Protein AF-A0A7S0LQA4-F1 (afdb_monomer_lite)

Sequence (109 aa):
RPSAWRYYRSREEVTALCDALDCRGVREANLKRVLQAEMAELLEEMPRDCTENPSQHEGWLPIGPSVGCRVAREYPTTGLSTAAVVSYLPPDGIDGALWHVVHDDGDEE

Secondary structure (DSSP, 8-state):
---------SHHHHHHHHHHS-TTSHHHHHHHHHHHHHHHHHHHHS-S-----GGGSTT-BSSSTTTT-EEEEEETTTEEEEEEEEEEEPPBTTBPPEEEEEETTS-B-

Foldseek 3Di:
DPPPDDDDPDPVSLVVVLVPQDCVDPVSVVVSVVSVVVVVVVVVVDDPDPVVVVVPPPQKAQDDDQQQHKDWDQDPPPGIWIWGFRIKHPADDPRHIDTWTATPVGDID

Organism: NCBI:txid221442

pLDDT: mean 75.67, std 15.58, range [36.47, 94.75]

Radius of gyration: 20.72 Å; chains: 1; bounding box: 45×27×53 Å

InterPro domains:
  IPR028941 WHIM2 domain [PF15613] (3-37)

Structure (mmCIF, N/CA/C/O backbone):
data_AF-A0A7S0LQA4-F1
#
_entry.id   AF-A0A7S0LQA4-F1
#
loop_
_atom_site.group_PDB
_atom_site.id
_atom_site.type_symbol
_atom_site.label_atom_id
_atom_site.label_alt_id
_atom_site.label_comp_id
_atom_site.label_asym_id
_atom_site.label_entity_id
_atom_site.label_seq_id
_atom_site.pdbx_PDB_ins_code
_atom_site.Cartn_x
_atom_site.Cartn_y
_atom_site.Cartn_z
_atom_site.occupancy
_atom_site.B_iso_or_equiv
_atom_site.auth_seq_id
_atom_site.auth_comp_id
_atom_site.auth_asym_id
_atom_site.auth_atom_id
_atom_site.pdbx_PDB_model_num
ATOM 1 N N . ARG A 1 1 ? 0.414 2.541 34.118 1.00 47.59 1 ARG A N 1
ATOM 2 C CA . ARG A 1 1 ? 0.012 1.564 33.077 1.00 47.59 1 ARG A CA 1
ATOM 3 C C . ARG A 1 1 ? 0.310 2.231 31.747 1.00 47.59 1 ARG A C 1
ATOM 5 O O . ARG A 1 1 ? -0.168 3.348 31.596 1.00 47.59 1 ARG A O 1
ATOM 12 N N . PRO A 1 2 ? 1.145 1.661 30.867 1.00 46.22 2 PRO A N 1
ATOM 13 C CA . PRO A 1 2 ? 1.389 2.287 29.577 1.00 46.22 2 PRO A CA 1
ATOM 14 C C . PRO A 1 2 ? 0.071 2.260 28.806 1.00 46.22 2 PRO A C 1
ATOM 16 O O . PRO A 1 2 ? -0.603 1.229 28.771 1.00 46.22 2 PRO A O 1
ATOM 19 N N . SER A 1 3 ? -0.343 3.407 28.279 1.00 46.03 3 SER A N 1
ATOM 20 C CA . SER A 1 3 ? -1.449 3.485 27.335 1.00 46.03 3 SER A CA 1
ATOM 21 C C . SER A 1 3 ? -1.066 2.594 26.158 1.00 46.03 3 SER A C 1
ATOM 23 O O . SER A 1 3 ? -0.111 2.900 25.447 1.00 46.03 3 SER A O 1
ATOM 25 N N . ALA A 1 4 ? -1.723 1.444 26.014 1.00 51.75 4 ALA A N 1
ATOM 26 C CA . ALA A 1 4 ? -1.536 0.593 24.852 1.00 51.75 4 ALA A CA 1
ATOM 27 C C . ALA A 1 4 ? -2.177 1.327 23.675 1.00 51.75 4 ALA A C 1
ATOM 29 O O . ALA A 1 4 ? -3.383 1.229 23.454 1.00 51.75 4 ALA A O 1
ATOM 30 N N . TRP A 1 5 ? -1.380 2.149 22.997 1.00 52.06 5 TRP A N 1
ATOM 31 C CA . TRP A 1 5 ? -1.768 2.743 21.732 1.00 52.06 5 TRP A CA 1
ATOM 32 C C . TRP A 1 5 ? -2.142 1.601 20.789 1.00 52.06 5 TRP A C 1
ATOM 34 O O . TRP A 1 5 ? -1.361 0.670 20.589 1.00 52.06 5 TRP A O 1
ATOM 44 N N . ARG A 1 6 ? -3.371 1.638 20.281 1.00 61.09 6 ARG A N 1
ATOM 45 C CA . ARG A 1 6 ? -3.885 0.683 19.302 1.00 61.09 6 ARG A CA 1
ATOM 46 C C . ARG A 1 6 ? -4.045 1.427 17.988 1.00 61.09 6 ARG A C 1
ATOM 48 O O . ARG A 1 6 ? -4.730 2.444 17.953 1.00 61.09 6 ARG A O 1
ATOM 55 N N . TYR A 1 7 ? -3.384 0.924 16.955 1.00 60.28 7 TYR A N 1
ATOM 56 C CA . TYR A 1 7 ? -3.594 1.349 15.577 1.00 60.28 7 TYR A CA 1
ATOM 57 C C . TYR A 1 7 ? -4.746 0.536 14.986 1.00 60.28 7 TYR A C 1
ATOM 59 O O . TYR A 1 7 ? -4.797 -0.676 15.199 1.00 60.28 7 TYR A O 1
ATOM 67 N N . TYR A 1 8 ? -5.645 1.206 14.268 1.00 72.00 8 TYR A N 1
ATOM 68 C CA . TYR A 1 8 ? -6.713 0.574 13.495 1.00 72.00 8 TYR A CA 1
ATOM 69 C C . TYR A 1 8 ? -6.353 0.694 12.022 1.00 72.00 8 TYR A C 1
ATOM 71 O O . TYR A 1 8 ? -6.014 1.782 11.559 1.00 72.00 8 TYR A O 1
ATOM 79 N N . ARG A 1 9 ? -6.354 -0.435 11.319 1.00 58.28 9 ARG A N 1
ATOM 80 C CA . ARG A 1 9 ? -5.850 -0.554 9.946 1.00 58.28 9 ARG A CA 1
ATOM 81 C C . ARG A 1 9 ? -6.938 -0.390 8.897 1.00 58.28 9 ARG A C 1
ATOM 83 O O . ARG A 1 9 ? -6.623 -0.275 7.720 1.00 58.28 9 ARG A O 1
ATOM 90 N N . SER A 1 10 ? -8.205 -0.390 9.304 1.00 65.50 10 SER A N 1
ATOM 91 C CA . SER A 1 10 ? -9.309 -0.228 8.368 1.00 65.50 10 SER A CA 1
ATOM 92 C C . SER A 1 10 ? -10.507 0.496 8.974 1.00 65.50 10 SER A C 1
ATOM 94 O O . SER A 1 10 ? -10.700 0.565 10.193 1.00 65.50 10 SER A O 1
ATOM 96 N N . ARG A 1 11 ? -11.346 1.027 8.084 1.00 67.31 11 ARG A N 1
ATOM 97 C CA . ARG A 1 11 ? -12.606 1.689 8.430 1.00 67.31 11 ARG A CA 1
ATOM 98 C C . ARG A 1 11 ? -13.558 0.748 9.172 1.00 67.31 11 ARG A C 1
ATOM 100 O O . ARG A 1 11 ? -14.273 1.177 10.080 1.00 67.31 11 ARG A O 1
ATOM 107 N N . GLU A 1 12 ? -13.562 -0.529 8.808 1.00 73.50 12 GLU A N 1
ATOM 108 C CA . GLU A 1 12 ? -14.376 -1.565 9.442 1.00 73.50 12 GLU A CA 1
ATOM 109 C C . GLU A 1 12 ? -13.960 -1.770 10.901 1.00 73.50 12 GLU A C 1
ATOM 111 O O . GLU A 1 12 ? -14.826 -1.875 11.769 1.00 73.50 12 GLU A O 1
ATOM 116 N N . GLU A 1 13 ? -12.657 -1.753 11.198 1.00 73.50 13 GLU A N 1
ATOM 117 C CA . GLU A 1 13 ? -12.154 -1.896 12.568 1.00 73.50 13 GLU A CA 1
ATOM 118 C C . GLU A 1 13 ? -12.578 -0.726 13.467 1.00 73.50 13 GLU A C 1
ATOM 120 O O . GLU A 1 13 ? -13.014 -0.938 14.603 1.00 73.50 13 GLU A O 1
ATOM 125 N N . VAL A 1 14 ? -12.511 0.511 12.961 1.00 73.12 14 VAL A N 1
ATOM 126 C CA . VAL A 1 14 ? -12.951 1.700 13.716 1.00 73.12 14 VAL A CA 1
ATOM 127 C C . VAL A 1 14 ? -14.474 1.715 13.894 1.00 73.12 14 VAL A C 1
ATOM 129 O O . VAL A 1 14 ? -14.978 2.097 14.955 1.00 73.12 14 VAL A O 1
ATOM 132 N N . THR A 1 15 ? -15.223 1.238 12.896 1.00 76.56 15 THR A N 1
ATOM 133 C CA . THR A 1 15 ? -16.687 1.106 12.980 1.00 76.56 15 THR A CA 1
ATOM 134 C C . THR A 1 15 ? -17.081 0.064 14.029 1.00 76.56 15 THR A C 1
ATOM 136 O O . THR A 1 15 ? -17.889 0.353 14.911 1.00 76.56 15 THR A O 1
ATOM 139 N N . ALA A 1 16 ? -16.438 -1.105 14.018 1.00 76.19 16 ALA A N 1
ATOM 140 C CA . ALA A 1 16 ? -16.658 -2.154 15.010 1.00 76.19 16 ALA A CA 1
ATOM 141 C C . ALA A 1 16 ? -16.322 -1.685 16.436 1.00 76.19 16 ALA A C 1
ATOM 143 O O . ALA A 1 16 ? -17.028 -2.031 17.384 1.00 76.19 16 ALA A O 1
ATOM 144 N N . LEU A 1 17 ? -15.284 -0.854 16.604 1.00 77.12 17 LEU A N 1
ATOM 145 C CA . LEU A 1 17 ? -14.991 -0.206 17.883 1.00 77.12 17 LEU A CA 1
ATOM 146 C C . LEU A 1 17 ? -16.135 0.716 18.320 1.00 77.12 17 LEU A C 1
ATOM 148 O O . LEU A 1 17 ? -16.578 0.634 19.464 1.00 77.12 17 LEU A O 1
ATOM 152 N N . CYS A 1 18 ? -16.620 1.583 17.426 1.00 74.12 18 CYS A N 1
ATOM 153 C CA . CYS A 1 18 ? -17.740 2.479 17.719 1.00 74.12 18 CYS A CA 1
ATOM 154 C C . CYS A 1 18 ? -19.008 1.711 18.123 1.00 74.12 18 CYS A C 1
ATOM 156 O O . CYS A 1 18 ? -19.754 2.167 18.998 1.00 74.12 18 CYS A O 1
ATOM 158 N N . ASP A 1 19 ? -19.247 0.548 17.522 1.00 77.94 19 ASP A N 1
ATOM 159 C CA . ASP A 1 19 ? -20.375 -0.326 17.845 1.00 77.94 19 ASP A CA 1
ATOM 160 C C . ASP A 1 19 ? -20.188 -1.072 19.170 1.00 77.94 19 ASP A C 1
ATOM 162 O O . ASP A 1 19 ? -21.156 -1.259 19.907 1.00 77.94 19 ASP A O 1
ATOM 166 N N . ALA A 1 20 ? -18.949 -1.425 19.519 1.00 75.88 20 ALA A N 1
ATOM 167 C CA . ALA A 1 20 ? -18.608 -2.080 20.780 1.00 75.88 20 ALA A CA 1
ATOM 168 C C . ALA A 1 20 ? -18.633 -1.142 22.004 1.00 75.88 20 ALA A C 1
ATOM 170 O O . ALA A 1 20 ? -18.650 -1.624 23.139 1.00 75.88 20 ALA A O 1
ATOM 171 N N . LEU A 1 21 ? -18.632 0.184 21.808 1.00 78.44 21 LEU A N 1
ATOM 172 C CA . LEU A 1 21 ? -18.751 1.152 22.903 1.00 78.44 21 LEU A CA 1
ATOM 173 C C . LEU A 1 21 ? -20.164 1.128 23.508 1.00 78.44 21 LEU A C 1
ATOM 175 O O . LEU A 1 21 ? -21.147 1.482 22.851 1.00 78.44 21 LEU A O 1
ATOM 179 N N . ASP A 1 22 ? -20.250 0.749 24.787 1.00 73.06 22 ASP A N 1
ATOM 180 C CA . ASP A 1 22 ? -21.505 0.687 25.537 1.00 73.06 22 ASP A CA 1
ATOM 181 C C . ASP A 1 22 ? -22.097 2.092 25.720 1.00 73.06 22 ASP A C 1
ATOM 183 O O . ASP A 1 22 ? -21.520 2.968 26.360 1.00 73.06 22 ASP A O 1
ATOM 187 N N . CYS A 1 23 ? -23.290 2.323 25.178 1.00 63.34 23 CYS A N 1
ATOM 188 C CA . CYS A 1 23 ? -23.979 3.606 25.288 1.00 63.34 23 CYS A CA 1
ATOM 189 C C . CYS A 1 23 ? -24.536 3.895 26.694 1.00 63.34 23 CYS A C 1
ATOM 191 O O . CYS A 1 23 ? -25.018 5.001 26.940 1.00 63.34 23 CYS A O 1
ATOM 193 N N . ARG A 1 24 ? -24.481 2.930 27.623 1.00 62.53 24 ARG A N 1
ATOM 194 C CA . ARG A 1 24 ? -24.994 3.075 28.996 1.00 62.53 24 ARG A CA 1
ATOM 195 C C . ARG A 1 24 ? -24.026 3.802 29.928 1.00 62.53 24 ARG A C 1
ATOM 197 O O . ARG A 1 24 ? -24.462 4.340 30.946 1.00 62.53 24 ARG A O 1
ATOM 204 N N . GLY A 1 25 ? -22.734 3.853 29.602 1.00 68.56 25 GLY A N 1
ATOM 205 C CA . GLY A 1 25 ? -21.759 4.630 30.359 1.00 68.56 25 GLY A CA 1
ATOM 206 C C . GLY A 1 25 ? -21.628 6.056 29.829 1.00 68.56 25 GLY A C 1
ATOM 207 O O . GLY A 1 25 ? -21.353 6.285 28.656 1.00 68.56 25 GLY A O 1
ATOM 208 N N . VAL A 1 26 ? -21.759 7.053 30.709 1.00 62.84 26 VAL A N 1
ATOM 209 C CA . VAL A 1 26 ? -21.671 8.487 30.347 1.00 62.84 26 VAL A CA 1
ATOM 210 C C . VAL A 1 26 ? -20.334 8.841 29.672 1.00 62.84 26 VAL A C 1
ATOM 212 O O . VAL A 1 26 ? -20.272 9.715 28.808 1.00 62.84 26 VAL A O 1
ATOM 215 N N . ARG A 1 27 ? -19.249 8.149 30.047 1.00 66.31 27 ARG A N 1
ATOM 216 C CA . ARG A 1 27 ? -17.916 8.335 29.449 1.00 66.31 27 ARG A CA 1
ATOM 217 C C . ARG A 1 27 ? -17.813 7.707 28.058 1.00 66.31 27 ARG A C 1
ATOM 219 O O . ARG A 1 27 ? -17.235 8.321 27.168 1.00 66.31 27 ARG A O 1
ATOM 226 N N . GLU A 1 28 ? -18.405 6.534 27.867 1.00 71.31 28 GLU A N 1
ATOM 227 C CA . GLU A 1 28 ? -18.411 5.815 26.590 1.00 71.31 28 GLU A CA 1
ATOM 228 C C . GLU A 1 28 ? -19.347 6.477 25.572 1.00 71.31 28 GLU A C 1
ATOM 230 O O . GLU A 1 28 ? -18.992 6.578 24.402 1.00 71.31 28 GLU A O 1
ATOM 235 N N . ALA A 1 29 ? -20.469 7.054 26.015 1.00 71.44 29 ALA A N 1
ATOM 236 C CA . ALA A 1 29 ? -21.355 7.847 25.164 1.00 71.44 29 ALA A CA 1
ATOM 237 C C . ALA A 1 29 ? -20.665 9.107 24.607 1.00 71.44 29 ALA A C 1
ATOM 239 O O . ALA A 1 29 ? -20.782 9.412 23.420 1.00 71.44 29 ALA A O 1
ATOM 240 N N . ASN A 1 30 ? -19.908 9.827 25.444 1.00 73.06 30 ASN A N 1
ATOM 241 C CA . ASN A 1 30 ? -19.140 10.990 24.990 1.00 73.06 30 ASN A CA 1
ATOM 242 C C . ASN A 1 30 ? -17.994 10.590 24.056 1.00 73.06 30 ASN A C 1
ATOM 244 O O . ASN A 1 30 ? -17.790 11.252 23.042 1.00 73.06 30 ASN A O 1
ATOM 248 N N . LEU A 1 31 ? -17.285 9.502 24.365 1.00 73.88 31 LEU A N 1
ATOM 249 C CA . LEU A 1 31 ? -16.229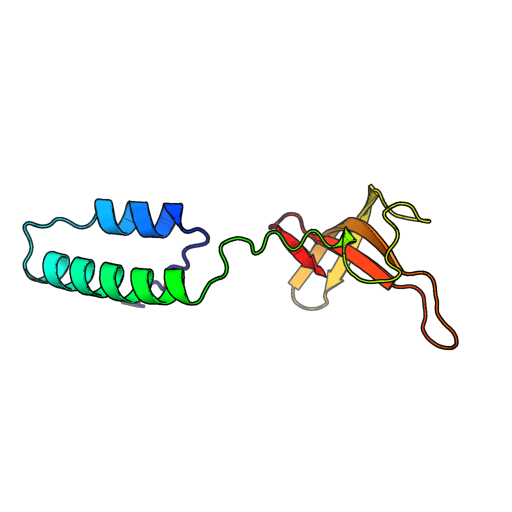 8.977 23.501 1.00 73.88 31 LEU A CA 1
ATOM 250 C C . LEU A 1 31 ? -16.780 8.557 22.132 1.00 73.88 31 LEU A C 1
ATOM 252 O O . LEU A 1 31 ? -16.206 8.922 21.112 1.00 73.88 31 LEU A O 1
ATOM 256 N N . LYS A 1 32 ? -17.925 7.866 22.103 1.00 77.31 32 LYS A N 1
ATOM 257 C CA . LYS A 1 32 ? -18.610 7.472 20.867 1.00 77.31 32 LYS A CA 1
ATOM 258 C C . LYS A 1 32 ? -18.986 8.685 20.019 1.00 77.31 32 LYS A C 1
ATOM 260 O O . LYS A 1 32 ? -18.717 8.686 18.825 1.00 77.31 32 LYS A O 1
ATOM 265 N N . ARG A 1 33 ? -19.535 9.738 20.632 1.00 77.75 33 ARG A N 1
ATOM 266 C CA . ARG A 1 33 ? -19.888 10.982 19.928 1.00 77.75 33 ARG A CA 1
ATOM 267 C C . ARG A 1 33 ? -18.667 11.672 19.315 1.00 77.75 33 ARG A C 1
ATOM 269 O O . ARG A 1 33 ? -18.748 12.125 18.182 1.00 77.75 33 ARG A O 1
ATOM 276 N N . VAL A 1 34 ? -17.565 11.764 20.062 1.00 79.62 34 VAL A N 1
ATOM 277 C CA . VAL A 1 34 ? -16.318 12.370 19.564 1.00 79.62 34 VAL A CA 1
ATOM 278 C C . VAL A 1 34 ? -15.759 11.545 18.407 1.00 79.62 34 VAL A C 1
ATOM 280 O O . VAL A 1 34 ? -15.538 12.094 17.339 1.00 79.62 34 VAL A O 1
ATOM 283 N N . LEU A 1 35 ? -15.635 10.225 18.569 1.00 75.75 35 LEU A N 1
ATOM 284 C CA . LEU A 1 35 ? -15.144 9.345 17.504 1.00 75.75 35 LEU A CA 1
ATOM 285 C C . LEU A 1 35 ? -16.009 9.411 16.242 1.00 75.75 35 LEU A C 1
ATOM 287 O O . LEU A 1 35 ? -15.475 9.419 15.143 1.00 75.75 35 LEU A O 1
ATOM 291 N N . GLN A 1 36 ? -17.334 9.490 16.381 1.00 76.31 36 GLN A N 1
ATOM 292 C CA . GLN A 1 36 ? -18.239 9.631 15.239 1.00 76.31 36 GLN A CA 1
ATOM 293 C C . GLN A 1 36 ? -18.066 10.962 14.497 1.00 76.31 36 GLN A C 1
ATOM 295 O O . GLN A 1 36 ? -18.169 10.970 13.275 1.00 76.31 36 GLN A O 1
ATOM 300 N N . ALA A 1 37 ? -17.817 12.064 15.211 1.00 78.31 37 ALA A N 1
ATOM 301 C CA . ALA A 1 37 ? -17.599 13.376 14.603 1.00 78.31 37 ALA A CA 1
ATOM 302 C C . ALA A 1 37 ? -16.258 13.437 13.858 1.00 78.31 37 ALA A C 1
ATOM 304 O O . ALA A 1 37 ? -16.234 13.765 12.679 1.00 78.31 37 ALA A O 1
ATOM 305 N N . GLU A 1 38 ? -15.173 13.016 14.511 1.00 76.25 38 GLU A N 1
ATOM 306 C CA . GLU A 1 38 ? -13.836 12.959 13.902 1.00 76.25 38 GLU A CA 1
ATOM 307 C C . GLU A 1 38 ? -13.818 12.029 12.683 1.00 76.25 38 GLU A C 1
ATOM 309 O O . GLU A 1 38 ? -13.236 12.336 11.648 1.00 76.25 38 GLU A O 1
ATOM 314 N N . MET A 1 39 ? -14.509 10.889 12.772 1.00 70.25 39 MET A N 1
ATOM 315 C CA . MET A 1 39 ? -14.609 9.950 11.660 1.00 70.25 39 MET A CA 1
ATOM 316 C C . MET A 1 39 ? -15.449 10.509 10.506 1.00 70.25 39 MET A C 1
ATOM 318 O O . MET A 1 39 ? -15.196 10.148 9.364 1.00 70.25 39 MET A O 1
ATOM 322 N N . ALA A 1 40 ? -16.424 11.385 10.767 1.00 70.19 40 ALA A N 1
ATOM 323 C CA . ALA A 1 40 ? -17.169 12.067 9.711 1.00 70.19 40 ALA A CA 1
ATOM 324 C C . ALA A 1 40 ? -16.292 13.085 8.965 1.00 70.19 40 ALA A C 1
ATOM 326 O O . ALA A 1 40 ? -16.327 13.099 7.739 1.00 70.19 40 ALA A O 1
ATOM 327 N N . GLU A 1 41 ? -15.466 13.857 9.678 1.00 65.75 41 GLU A N 1
ATOM 328 C CA . GLU A 1 41 ? -14.500 14.782 9.062 1.00 65.75 41 GLU A CA 1
ATOM 329 C C . GLU A 1 41 ? -13.432 14.027 8.255 1.00 65.75 41 GLU A C 1
ATOM 331 O O . GLU A 1 41 ? -13.215 14.328 7.083 1.00 65.75 41 GLU A O 1
ATOM 336 N N . LEU A 1 42 ? -12.855 12.955 8.811 1.00 62.38 42 LEU A N 1
ATOM 337 C CA . LEU A 1 42 ? -11.927 12.077 8.084 1.00 62.38 42 LEU A CA 1
ATOM 338 C C . LEU A 1 42 ? -12.556 11.465 6.823 1.00 62.38 42 LEU A C 1
ATOM 340 O O . LEU A 1 42 ? -11.879 11.301 5.815 1.00 62.38 42 LEU A O 1
ATOM 344 N N . LEU A 1 43 ? -13.848 11.128 6.856 1.00 61.34 43 LEU A N 1
ATOM 345 C CA . LEU A 1 43 ? -14.573 10.593 5.698 1.00 61.34 43 LEU A CA 1
ATOM 346 C C . LEU A 1 43 ? -14.904 11.642 4.630 1.00 61.34 43 LEU A C 1
ATOM 348 O O . LEU A 1 43 ? -15.190 11.256 3.495 1.00 61.34 43 LEU A O 1
ATOM 352 N N . GLU A 1 44 ? -14.912 12.928 4.979 1.00 59.53 44 GLU A N 1
ATOM 353 C CA . GLU A 1 44 ? -15.046 14.028 4.020 1.00 59.53 44 GLU A CA 1
ATOM 354 C C . GLU A 1 44 ? -13.694 14.416 3.404 1.00 59.53 44 GLU A C 1
ATOM 356 O O . GLU A 1 44 ? -13.654 14.761 2.223 1.00 59.53 44 GLU A O 1
ATOM 361 N N . GLU A 1 45 ? -12.593 14.303 4.157 1.00 53.91 45 GLU A N 1
ATOM 362 C CA . GLU A 1 45 ? -11.241 14.612 3.667 1.00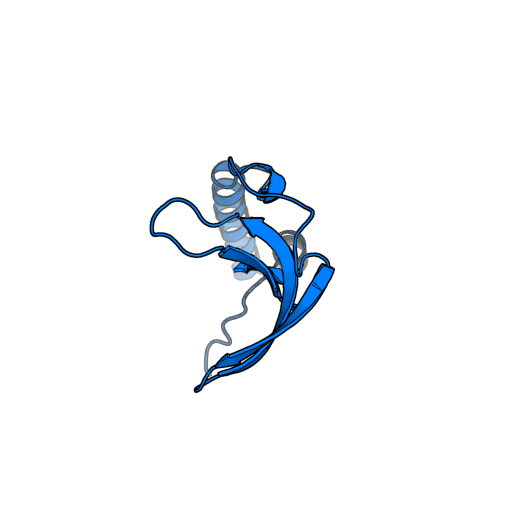 53.91 45 GLU A CA 1
ATOM 363 C C . GLU A 1 45 ? -10.553 13.446 2.938 1.00 53.91 45 GLU A C 1
ATOM 365 O O . GLU A 1 45 ? -9.706 13.679 2.075 1.00 53.91 45 GLU A O 1
ATOM 370 N N . MET A 1 46 ? -10.915 12.193 3.229 1.00 50.62 46 MET A N 1
ATOM 371 C CA . MET A 1 46 ? -10.413 11.034 2.491 1.00 50.62 46 MET A CA 1
ATOM 372 C C . MET A 1 46 ? -11.215 10.839 1.192 1.00 50.62 46 MET A C 1
ATOM 374 O O . MET A 1 46 ? -12.398 10.480 1.258 1.00 50.62 46 MET A O 1
ATOM 378 N N . PRO A 1 47 ? -10.621 11.009 -0.007 1.00 46.94 47 PRO A N 1
ATOM 379 C CA . PRO A 1 47 ? -11.271 10.569 -1.235 1.00 46.94 47 PRO A CA 1
ATOM 380 C C . PRO A 1 47 ? -11.628 9.080 -1.118 1.00 46.94 47 PRO A C 1
ATOM 382 O O . PRO A 1 47 ? -10.873 8.275 -0.580 1.00 46.94 47 PRO A O 1
ATOM 385 N N . ARG A 1 48 ? -12.817 8.710 -1.610 1.00 49.75 48 ARG A N 1
ATOM 386 C CA . ARG A 1 48 ? -13.403 7.3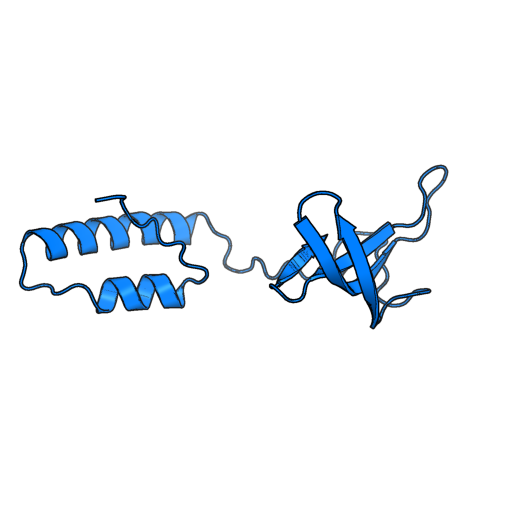59 -1.474 1.00 49.75 48 ARG A CA 1
ATOM 387 C C . ARG A 1 48 ? -12.615 6.237 -2.160 1.00 49.75 48 ARG A C 1
ATOM 389 O O . ARG A 1 48 ? -13.005 5.086 -2.027 1.00 49.75 48 ARG A O 1
ATOM 396 N N . ASP A 1 49 ? -11.535 6.562 -2.848 1.00 41.56 49 ASP A N 1
ATOM 397 C CA . ASP A 1 49 ? -10.626 5.617 -3.469 1.00 41.56 49 ASP A CA 1
ATOM 398 C C . ASP A 1 49 ? -9.198 6.106 -3.218 1.00 41.56 49 ASP A C 1
ATOM 400 O O . ASP A 1 49 ? -8.695 6.958 -3.942 1.00 41.56 49 ASP A O 1
ATOM 404 N N . CYS A 1 50 ? -8.533 5.526 -2.220 1.00 36.47 50 CYS A N 1
ATOM 405 C CA . CYS A 1 50 ? -7.085 5.314 -2.300 1.00 36.47 50 CYS A CA 1
ATOM 406 C C . CYS A 1 50 ? -6.801 3.963 -2.973 1.00 36.47 50 CYS A C 1
ATOM 408 O O . CYS A 1 50 ? -5.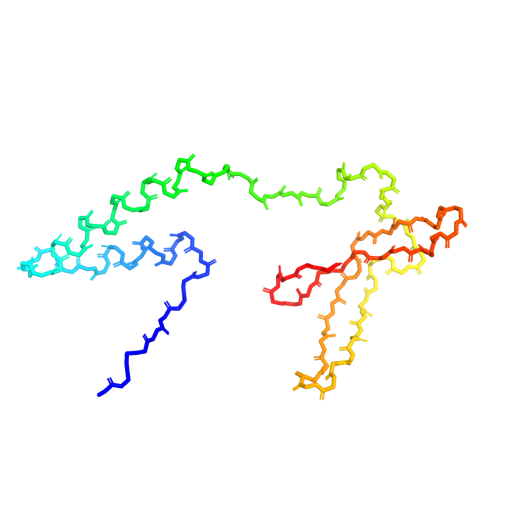810 3.307 -2.679 1.00 36.47 50 CYS A O 1
ATOM 410 N N . THR A 1 51 ? -7.679 3.529 -3.879 1.00 44.31 51 THR A N 1
ATOM 411 C CA . THR A 1 51 ? -7.344 2.519 -4.879 1.00 44.31 51 THR A CA 1
ATOM 412 C C . THR A 1 51 ? -6.625 3.238 -6.021 1.00 44.31 51 THR A C 1
ATOM 414 O O . THR A 1 51 ? -7.079 3.219 -7.166 1.00 44.31 51 THR A O 1
ATOM 417 N N . GLU A 1 52 ? -5.536 3.952 -5.716 1.00 43.81 52 GLU A N 1
ATOM 418 C CA . GLU A 1 52 ? -4.628 4.435 -6.753 1.00 43.81 52 GLU A CA 1
ATOM 419 C C . GLU A 1 52 ? -3.969 3.200 -7.351 1.00 43.81 52 GLU A C 1
ATOM 421 O O . GLU A 1 52 ? -2.955 2.700 -6.892 1.00 43.81 52 GLU A O 1
ATOM 426 N N . ASN A 1 53 ? -4.637 2.636 -8.352 1.00 46.81 53 ASN A N 1
ATOM 427 C CA . ASN A 1 53 ? -4.115 1.544 -9.134 1.00 46.81 53 ASN A CA 1
ATOM 428 C C . ASN A 1 53 ? -2.873 2.097 -9.861 1.00 46.81 53 ASN A C 1
ATOM 430 O O . ASN A 1 53 ? -3.037 2.915 -10.773 1.00 46.81 53 ASN A O 1
ATOM 434 N N . PRO A 1 54 ? -1.646 1.673 -9.505 1.00 47.94 54 PRO A N 1
ATOM 435 C CA . PRO A 1 54 ? -0.382 2.302 -9.924 1.00 47.94 54 PRO A CA 1
ATOM 436 C C . PRO A 1 54 ? -0.156 2.275 -11.446 1.00 47.94 54 PRO A C 1
ATOM 438 O O . PRO A 1 54 ? 0.746 2.919 -11.975 1.00 47.94 54 PRO A O 1
ATOM 441 N N . SER A 1 55 ? -1.021 1.573 -12.180 1.00 51.12 55 SER A N 1
ATOM 442 C CA . SER A 1 55 ? -1.143 1.612 -13.640 1.00 51.12 55 SER A CA 1
ATOM 443 C C . SER A 1 55 ? -1.444 2.994 -14.255 1.00 51.12 55 SER A C 1
ATOM 445 O O . SER A 1 55 ? -1.450 3.096 -15.480 1.00 51.12 55 SER A O 1
ATOM 447 N N . GLN A 1 56 ? -1.718 4.038 -13.461 1.00 51.34 56 GLN A N 1
ATOM 448 C CA . GLN A 1 56 ? -2.087 5.365 -13.981 1.00 51.34 56 GLN A CA 1
ATOM 449 C C . GLN A 1 56 ? -0.948 6.392 -14.036 1.00 51.34 56 GLN A C 1
ATOM 451 O O . GLN A 1 56 ? -1.138 7.457 -14.626 1.00 51.34 56 GLN A O 1
ATOM 456 N N . HIS A 1 57 ? 0.237 6.100 -13.492 1.00 62.00 57 HIS A N 1
ATOM 457 C CA . HIS A 1 57 ? 1.386 6.988 -13.675 1.00 62.00 57 HIS A CA 1
ATOM 458 C C . HIS A 1 57 ? 1.945 6.850 -15.098 1.00 62.00 57 HIS A C 1
ATOM 460 O O . HIS A 1 57 ? 2.253 5.751 -15.563 1.00 62.00 57 HIS A O 1
ATOM 466 N N . GLU A 1 58 ? 2.064 7.980 -15.799 1.00 75.81 58 GLU A N 1
ATOM 467 C CA . GLU A 1 58 ? 2.546 8.042 -17.180 1.00 75.81 58 GLU A CA 1
ATOM 468 C C . GLU A 1 58 ? 3.902 7.323 -17.318 1.00 75.81 58 GLU A C 1
ATOM 470 O O . GLU A 1 58 ? 4.842 7.593 -16.574 1.00 75.81 58 GLU A O 1
ATOM 475 N N . GLY A 1 59 ? 3.986 6.362 -18.245 1.00 84.81 59 GLY A N 1
ATOM 476 C CA . GLY A 1 59 ? 5.209 5.603 -18.536 1.00 84.81 59 GLY A CA 1
ATOM 477 C C . GLY A 1 59 ? 5.378 4.268 -17.797 1.00 84.81 59 GLY A C 1
ATOM 478 O O . GLY A 1 59 ? 6.199 3.457 -18.229 1.00 84.81 59 GLY A O 1
ATOM 479 N N . TRP A 1 60 ? 4.594 3.979 -16.752 1.00 91.62 60 TRP A N 1
ATOM 480 C CA . TRP A 1 60 ? 4.676 2.696 -16.042 1.00 91.62 60 TRP A CA 1
ATOM 481 C C . TRP A 1 60 ? 4.032 1.556 -16.834 1.00 91.62 60 TRP A C 1
ATOM 483 O O . TRP A 1 60 ? 2.898 1.644 -17.305 1.00 91.62 60 TRP A O 1
ATOM 493 N N . LEU A 1 61 ? 4.758 0.446 -16.963 1.00 91.50 61 LEU A N 1
ATOM 494 C CA . LEU A 1 61 ? 4.353 -0.718 -17.739 1.00 91.50 61 LEU A CA 1
ATOM 495 C C . LEU A 1 61 ? 3.973 -1.889 -16.817 1.00 91.50 61 LEU A C 1
ATOM 497 O O . LEU A 1 61 ? 4.750 -2.251 -15.930 1.00 91.50 61 LEU A O 1
ATOM 501 N N . PRO A 1 62 ? 2.827 -2.556 -17.054 1.00 88.56 62 PRO A N 1
ATOM 502 C CA . PRO A 1 62 ? 2.405 -3.735 -16.290 1.00 88.56 62 PRO A CA 1
ATOM 503 C C . PRO A 1 62 ? 3.130 -5.022 -16.722 1.00 88.56 62 PRO A C 1
ATOM 505 O O . PRO A 1 62 ? 2.832 -6.106 -16.231 1.00 88.56 62 PRO A O 1
ATOM 508 N N . ILE A 1 63 ? 4.045 -4.935 -17.691 1.00 88.75 63 ILE A N 1
ATOM 509 C CA . ILE A 1 63 ? 4.833 -6.055 -18.210 1.00 88.75 63 ILE A CA 1
ATOM 510 C C . ILE A 1 63 ? 6.275 -5.571 -18.342 1.00 88.75 63 ILE A C 1
ATOM 512 O O . ILE A 1 63 ? 6.533 -4.544 -18.968 1.00 88.75 63 ILE A O 1
ATOM 516 N N . GLY A 1 64 ? 7.218 -6.315 -17.768 1.00 89.50 64 GLY A N 1
ATOM 517 C CA . GLY A 1 64 ? 8.630 -5.949 -17.767 1.00 89.50 64 GLY A CA 1
ATOM 518 C C . GLY A 1 64 ? 9.531 -7.063 -17.227 1.00 89.50 64 GLY A C 1
ATOM 519 O O . GLY A 1 64 ? 9.028 -8.121 -16.851 1.00 89.50 64 GLY A O 1
ATOM 520 N N . PRO A 1 65 ? 10.856 -6.833 -17.160 1.00 88.44 65 PRO A N 1
ATOM 521 C CA . PRO A 1 65 ? 11.867 -7.867 -16.895 1.00 88.44 65 PRO A CA 1
ATOM 522 C C . PRO A 1 65 ? 11.708 -8.645 -15.579 1.00 88.44 65 PRO A C 1
ATOM 524 O O . PRO A 1 65 ? 12.268 -9.730 -15.451 1.00 88.44 65 PRO A O 1
ATOM 527 N N . SER A 1 66 ? 10.936 -8.114 -14.627 1.00 90.75 66 SER A N 1
ATOM 528 C CA . SER A 1 66 ? 10.709 -8.732 -13.314 1.00 90.75 66 SER A CA 1
ATOM 529 C C . SER A 1 66 ? 9.272 -8.589 -12.812 1.00 90.75 66 SER A C 1
ATOM 531 O O . SER A 1 66 ? 9.008 -8.923 -11.662 1.00 90.75 66 SER A O 1
ATOM 533 N N . VAL A 1 67 ? 8.344 -8.078 -13.629 1.00 92.19 67 VAL A N 1
ATOM 534 C CA . VAL A 1 67 ? 6.949 -7.902 -13.195 1.00 92.19 67 VAL A CA 1
ATOM 535 C C . VAL A 1 67 ? 6.307 -9.276 -12.987 1.00 92.19 67 VAL A C 1
ATOM 537 O O . VAL A 1 67 ? 6.419 -10.153 -13.841 1.00 92.19 67 VAL A O 1
ATOM 540 N N . GLY A 1 68 ? 5.672 -9.477 -11.831 1.00 90.62 68 GLY A N 1
ATOM 541 C CA . GLY A 1 68 ? 5.129 -10.760 -11.374 1.00 90.62 68 GLY A CA 1
ATOM 542 C C . GLY A 1 68 ? 6.111 -11.619 -10.568 1.00 90.62 68 GLY A C 1
ATOM 543 O O . GLY A 1 68 ? 5.708 -12.637 -10.003 1.00 90.62 68 GLY A O 1
ATOM 544 N N . CYS A 1 69 ? 7.384 -11.226 -10.471 1.00 93.94 69 CYS A N 1
ATOM 545 C CA . CYS A 1 69 ? 8.355 -11.913 -9.624 1.00 93.94 69 CYS A CA 1
ATOM 546 C C . CYS A 1 69 ? 8.259 -11.443 -8.169 1.00 93.94 69 CYS A C 1
ATOM 548 O O . CYS A 1 69 ? 7.931 -10.290 -7.883 1.00 93.94 69 CYS A O 1
ATOM 550 N N . ARG A 1 70 ? 8.625 -12.335 -7.242 1.00 94.75 70 ARG A N 1
ATOM 551 C CA . ARG A 1 70 ? 8.870 -11.971 -5.844 1.00 94.75 70 ARG A CA 1
ATOM 552 C C . ARG A 1 70 ? 10.323 -11.559 -5.660 1.00 94.75 70 ARG A C 1
ATOM 554 O O . ARG A 1 70 ? 11.229 -12.253 -6.120 1.00 94.75 70 ARG A O 1
ATOM 561 N N . VAL A 1 71 ? 10.527 -10.454 -4.962 1.00 91.69 71 VAL A N 1
ATOM 562 C CA . VAL A 1 71 ? 11.835 -9.917 -4.591 1.00 91.69 71 VAL A CA 1
ATOM 563 C C . VAL A 1 71 ? 11.955 -9.861 -3.075 1.00 91.69 71 VAL A C 1
ATOM 565 O O . VAL A 1 71 ? 10.956 -9.847 -2.354 1.00 91.69 71 VAL A O 1
ATOM 568 N N . ALA A 1 72 ? 13.191 -9.865 -2.589 1.00 91.06 72 ALA A N 1
ATOM 569 C CA . ALA A 1 72 ? 13.485 -9.696 -1.179 1.00 91.06 72 ALA A CA 1
ATOM 570 C C . ALA A 1 72 ? 14.530 -8.592 -1.025 1.00 91.06 72 ALA A C 1
ATOM 572 O O . ALA A 1 72 ? 15.588 -8.644 -1.657 1.00 91.06 72 ALA A O 1
ATOM 573 N N . ARG A 1 73 ? 14.220 -7.593 -0.204 1.00 85.25 73 ARG A N 1
ATOM 574 C CA . ARG A 1 73 ? 15.100 -6.474 0.116 1.00 85.25 73 ARG A CA 1
ATOM 575 C C . ARG A 1 73 ? 15.565 -6.612 1.555 1.00 85.25 73 ARG A C 1
ATOM 577 O O . ARG A 1 73 ? 14.757 -6.732 2.472 1.00 85.25 73 ARG A O 1
ATOM 584 N N . GLU A 1 74 ? 16.875 -6.634 1.751 1.00 89.25 74 GLU A N 1
ATOM 585 C CA . GLU A 1 74 ? 17.468 -6.699 3.082 1.00 89.25 74 GLU A CA 1
ATOM 586 C C . GLU A 1 74 ? 17.679 -5.286 3.626 1.00 89.25 74 GLU A C 1
ATOM 588 O O . GLU A 1 74 ? 18.390 -4.470 3.034 1.00 89.25 74 GLU A O 1
ATOM 593 N N . TYR A 1 75 ? 17.055 -5.004 4.767 1.00 83.69 75 TYR A N 1
ATOM 594 C CA . TYR A 1 75 ? 17.236 -3.769 5.510 1.00 83.69 75 TYR A CA 1
ATOM 595 C C . TYR A 1 75 ? 18.150 -4.020 6.715 1.00 83.69 75 TYR A C 1
ATOM 597 O O . TYR A 1 75 ? 17.831 -4.887 7.533 1.00 83.69 75 TYR A O 1
ATOM 605 N N . PRO A 1 76 ? 19.233 -3.237 6.905 1.00 84.06 76 PRO A N 1
ATOM 606 C CA . PRO A 1 76 ? 20.205 -3.469 7.979 1.00 84.06 76 PRO A CA 1
ATOM 607 C C . PRO A 1 76 ? 19.610 -3.517 9.395 1.00 84.06 76 PRO A C 1
ATOM 609 O O . PRO A 1 76 ? 20.172 -4.153 10.281 1.00 84.06 76 PRO A O 1
ATOM 612 N N . THR A 1 77 ? 18.491 -2.825 9.623 1.00 83.75 77 THR A N 1
ATOM 613 C CA . THR A 1 77 ? 17.849 -2.693 10.941 1.00 83.75 77 THR A CA 1
ATOM 614 C C . THR A 1 77 ? 16.602 -3.551 11.112 1.00 83.75 77 THR A C 1
ATOM 616 O O . THR A 1 77 ? 16.297 -3.959 12.229 1.00 83.75 77 THR A O 1
ATOM 619 N N . THR A 1 78 ? 15.866 -3.793 10.030 1.00 77.81 78 THR A N 1
ATOM 620 C CA . THR A 1 78 ? 14.503 -4.352 10.074 1.00 77.81 78 THR A CA 1
ATOM 621 C C . THR A 1 78 ? 14.464 -5.803 9.585 1.00 77.81 78 THR A C 1
ATOM 623 O O . THR A 1 78 ? 13.507 -6.520 9.863 1.00 77.81 78 THR A O 1
ATOM 626 N N . GLY A 1 79 ? 15.529 -6.267 8.923 1.00 85.88 79 GLY A N 1
ATOM 627 C CA . GLY A 1 79 ? 15.632 -7.614 8.372 1.00 85.88 79 GLY A CA 1
ATOM 628 C C . GLY A 1 79 ? 15.178 -7.692 6.915 1.00 85.88 79 GLY A C 1
ATOM 629 O O . GLY A 1 79 ? 15.210 -6.706 6.179 1.00 85.88 79 GLY A O 1
ATOM 630 N N . LEU A 1 80 ? 14.804 -8.896 6.486 1.00 88.31 80 LEU A N 1
ATOM 631 C CA . LEU A 1 80 ? 14.387 -9.177 5.116 1.00 88.31 80 LEU A CA 1
ATOM 632 C C . LEU A 1 80 ? 12.921 -8.781 4.912 1.00 88.31 80 LEU A C 1
ATOM 634 O O . LEU A 1 80 ? 12.049 -9.283 5.617 1.00 88.31 80 LEU A O 1
ATOM 638 N N . SER A 1 81 ? 12.658 -7.937 3.920 1.00 86.06 81 SER A N 1
ATOM 639 C CA . SER A 1 81 ? 11.310 -7.593 3.474 1.00 86.06 81 SER A CA 1
ATOM 640 C C . SER A 1 81 ? 11.035 -8.231 2.116 1.00 86.06 81 SER A C 1
ATOM 642 O O . SER A 1 81 ? 11.845 -8.104 1.197 1.00 86.06 81 SER A O 1
ATOM 644 N N . THR A 1 82 ? 9.922 -8.952 1.992 1.00 92.00 82 THR A N 1
ATOM 645 C CA . THR A 1 82 ? 9.503 -9.610 0.750 1.00 92.00 82 THR A CA 1
ATOM 646 C C . THR A 1 82 ? 8.385 -8.838 0.070 1.00 92.00 82 THR A C 1
ATOM 648 O O . THR A 1 82 ? 7.434 -8.421 0.725 1.00 92.00 82 THR A O 1
ATOM 651 N N . ALA A 1 83 ? 8.490 -8.689 -1.249 1.00 92.44 83 ALA A N 1
ATOM 652 C CA . ALA A 1 83 ? 7.519 -7.957 -2.054 1.00 92.44 83 ALA A CA 1
ATOM 653 C C . ALA A 1 83 ? 7.306 -8.609 -3.426 1.00 92.44 83 ALA A C 1
ATOM 655 O O . ALA A 1 83 ? 8.149 -9.373 -3.908 1.00 92.44 83 ALA A O 1
ATOM 656 N N . ALA A 1 84 ? 6.175 -8.318 -4.060 1.00 94.25 84 ALA A N 1
ATOM 657 C CA . ALA A 1 84 ? 5.870 -8.681 -5.436 1.00 94.25 84 ALA A CA 1
ATOM 658 C C . ALA A 1 84 ? 6.039 -7.460 -6.342 1.00 94.25 84 ALA A C 1
ATOM 660 O O . ALA A 1 84 ? 5.484 -6.405 -6.066 1.00 94.25 84 ALA A O 1
ATOM 661 N N . VAL A 1 85 ? 6.774 -7.602 -7.441 1.00 93.56 85 VAL A N 1
ATOM 662 C CA . VAL A 1 85 ? 6.914 -6.533 -8.439 1.00 93.56 85 VAL A CA 1
ATOM 663 C C . VAL A 1 85 ? 5.631 -6.451 -9.265 1.00 93.56 85 VAL A C 1
ATOM 665 O O . VAL A 1 85 ? 5.272 -7.428 -9.926 1.00 93.56 85 VAL A O 1
ATOM 668 N N . VAL A 1 86 ? 4.963 -5.298 -9.274 1.00 92.88 86 VAL A N 1
ATOM 669 C CA . VAL A 1 86 ? 3.655 -5.120 -9.936 1.00 92.88 86 VAL A CA 1
ATOM 670 C C . VAL A 1 86 ? 3.711 -4.254 -11.193 1.00 92.88 86 VAL A C 1
ATOM 672 O O . VAL A 1 86 ? 2.900 -4.443 -12.098 1.00 92.88 86 VAL A O 1
ATOM 675 N N . SER A 1 87 ? 4.687 -3.351 -11.302 1.00 91.69 87 SER A N 1
ATOM 676 C CA . SER A 1 87 ? 4.919 -2.570 -12.519 1.00 91.69 87 SER A CA 1
ATOM 677 C C . SER A 1 87 ? 6.382 -2.147 -12.654 1.00 91.69 87 SER A C 1
ATOM 679 O O . SER A 1 87 ? 7.199 -2.288 -11.740 1.00 91.69 87 SER A O 1
ATOM 681 N N . TYR A 1 88 ? 6.729 -1.701 -13.857 1.00 93.50 88 TYR A N 1
ATOM 682 C CA . TYR A 1 88 ? 8.087 -1.371 -14.265 1.00 93.50 88 TYR A CA 1
ATOM 683 C C . TYR A 1 88 ? 8.109 -0.049 -15.028 1.00 93.50 88 TYR A C 1
ATOM 685 O O . TYR A 1 88 ? 7.351 0.115 -15.985 1.00 93.50 88 TYR A O 1
ATOM 693 N N . LEU A 1 89 ? 9.006 0.856 -14.650 1.00 93.69 89 LEU A N 1
ATOM 694 C CA . LEU A 1 89 ? 9.300 2.070 -15.401 1.00 93.69 89 LEU A CA 1
ATOM 695 C C . LEU A 1 89 ? 10.616 1.868 -16.166 1.00 93.69 89 LEU A C 1
ATOM 697 O O . LEU A 1 89 ? 11.662 1.671 -15.533 1.00 93.69 89 LEU A O 1
ATOM 701 N N . PRO A 1 90 ? 10.593 1.889 -17.513 1.00 92.38 90 PRO A N 1
ATOM 702 C CA . PRO A 1 90 ? 11.811 1.867 -18.311 1.00 92.38 90 PRO A CA 1
ATOM 703 C C . PRO A 1 90 ? 12.768 3.001 -17.917 1.00 92.38 90 PRO A C 1
ATOM 705 O O . PRO A 1 90 ? 12.309 4.052 -17.477 1.00 92.38 90 PRO A O 1
ATOM 708 N N . PRO A 1 91 ? 14.088 2.816 -18.084 1.00 93.94 91 PRO A N 1
ATOM 709 C CA . PRO A 1 91 ? 15.037 3.896 -17.845 1.00 93.94 91 PRO A CA 1
ATOM 710 C C . PRO A 1 91 ? 14.746 5.069 -18.790 1.00 93.94 91 PRO A C 1
ATOM 712 O O . PRO A 1 91 ? 14.467 4.847 -19.973 1.00 93.94 91 PRO A O 1
ATOM 715 N N . ASP A 1 92 ? 14.864 6.295 -18.285 1.00 89.56 92 ASP A N 1
ATOM 716 C CA . ASP A 1 92 ? 14.712 7.518 -19.073 1.00 89.56 92 ASP A CA 1
ATOM 717 C C . ASP A 1 92 ? 15.952 8.409 -18.934 1.00 89.56 92 ASP A C 1
ATOM 719 O O . ASP A 1 92 ? 16.295 8.904 -17.861 1.00 89.56 92 ASP A O 1
ATOM 723 N N . GLY A 1 93 ? 16.668 8.592 -20.044 1.00 84.69 93 GLY A N 1
ATOM 724 C CA . GLY A 1 93 ? 17.893 9.383 -20.088 1.00 84.69 93 GLY A CA 1
ATOM 725 C C . GLY A 1 93 ? 18.972 8.886 -19.119 1.00 84.69 93 GLY A C 1
ATOM 726 O O . GLY A 1 93 ? 19.626 7.873 -19.369 1.00 84.69 93 GLY A O 1
ATOM 727 N N . ILE A 1 94 ? 19.211 9.665 -18.060 1.00 85.88 94 ILE A N 1
ATOM 728 C CA . ILE A 1 94 ? 20.207 9.364 -17.018 1.00 85.88 94 ILE A CA 1
ATOM 729 C C . ILE A 1 94 ? 19.625 8.557 -15.856 1.00 85.88 94 ILE A C 1
ATOM 731 O O . ILE A 1 94 ? 20.394 7.999 -15.069 1.00 85.88 94 IL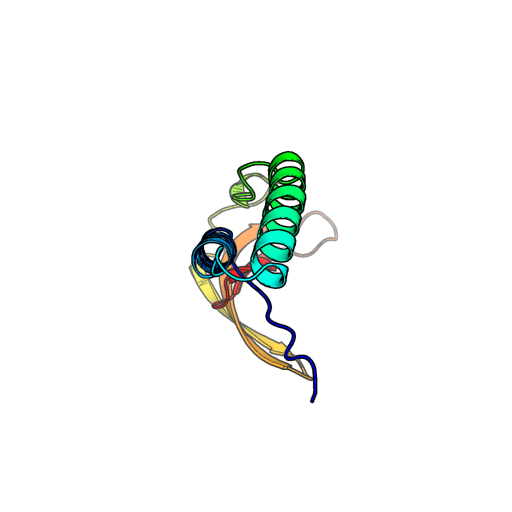E A O 1
ATOM 735 N N . ASP A 1 95 ? 18.300 8.497 -15.749 1.00 87.31 95 ASP A N 1
ATOM 736 C CA . ASP A 1 95 ? 17.626 7.791 -14.677 1.00 87.31 95 ASP A CA 1
ATOM 737 C C . ASP A 1 95 ? 17.580 6.297 -15.002 1.00 87.31 95 ASP A C 1
ATOM 739 O O . ASP A 1 95 ? 17.241 5.860 -16.107 1.00 87.31 95 ASP A O 1
ATOM 743 N N . GLY A 1 96 ? 17.985 5.492 -14.020 1.00 91.00 96 GLY A N 1
ATOM 744 C CA . GLY A 1 96 ? 17.879 4.042 -14.105 1.00 91.00 96 GLY A CA 1
ATOM 745 C C . GLY A 1 96 ? 16.419 3.596 -14.153 1.00 91.00 96 GLY A C 1
ATOM 746 O O . GLY A 1 96 ? 15.503 4.348 -13.836 1.00 91.00 96 GLY A O 1
ATOM 747 N N . ALA A 1 97 ? 16.202 2.340 -14.528 1.00 92.88 97 ALA A N 1
ATOM 748 C CA . ALA A 1 97 ? 14.864 1.773 -14.486 1.00 92.88 97 ALA A CA 1
ATOM 749 C C . ALA A 1 97 ? 14.348 1.691 -13.040 1.00 92.88 97 ALA A C 1
ATOM 751 O O . ALA A 1 97 ? 15.138 1.450 -12.121 1.00 92.88 97 ALA A O 1
ATOM 752 N N . LEU A 1 98 ? 13.035 1.839 -12.856 1.00 93.25 98 LEU A N 1
ATOM 753 C CA . LEU A 1 98 ? 12.379 1.709 -11.554 1.00 93.25 98 LEU A CA 1
ATOM 754 C C . LEU A 1 98 ? 11.404 0.530 -11.553 1.00 93.25 98 LEU A C 1
ATOM 756 O O . LEU A 1 98 ? 10.868 0.122 -12.587 1.00 93.25 98 LEU A O 1
ATOM 760 N N . TRP A 1 99 ? 11.181 -0.021 -10.366 1.00 92.38 99 TRP A N 1
ATOM 761 C CA . TRP A 1 99 ? 10.238 -1.106 -10.125 1.00 92.38 99 TRP A CA 1
ATOM 762 C C . TRP A 1 99 ? 9.315 -0.6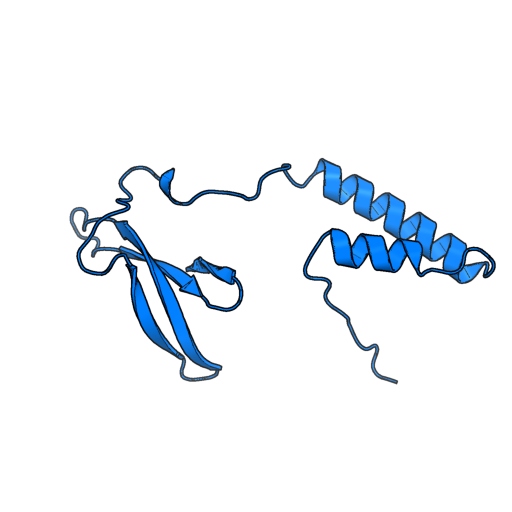91 -9.001 1.00 92.38 99 TRP A C 1
ATOM 764 O O . TRP A 1 99 ? 9.799 -0.209 -7.985 1.00 92.38 99 TRP A O 1
ATOM 774 N N . HIS A 1 100 ? 8.024 -0.921 -9.204 1.00 91.38 100 HIS A N 1
ATOM 775 C CA . HIS A 1 100 ? 7.016 -0.747 -8.178 1.00 91.38 100 HIS A CA 1
ATOM 776 C C . HIS A 1 100 ? 6.746 -2.106 -7.548 1.00 91.38 100 HIS A C 1
ATOM 778 O O . HIS A 1 100 ? 6.511 -3.093 -8.269 1.00 91.38 100 HIS A O 1
ATOM 784 N N . VAL A 1 101 ? 6.805 -2.177 -6.226 1.00 92.25 101 VAL A N 1
ATOM 785 C CA . VAL A 1 101 ? 6.652 -3.417 -5.474 1.00 92.25 101 VAL A CA 1
ATOM 786 C C . VAL A 1 101 ? 5.576 -3.282 -4.407 1.00 92.25 101 VAL A C 1
ATOM 788 O O . VAL A 1 101 ? 5.432 -2.244 -3.780 1.00 92.25 101 VAL A O 1
ATOM 791 N N . VAL A 1 102 ? 4.834 -4.364 -4.187 1.00 91.06 102 VAL A N 1
ATOM 792 C CA . VAL A 1 102 ? 3.832 -4.473 -3.121 1.00 91.06 102 VAL A CA 1
ATOM 793 C C . VAL A 1 102 ? 4.313 -5.507 -2.116 1.00 91.06 102 VAL A C 1
ATOM 795 O O . VAL A 1 102 ? 4.560 -6.666 -2.472 1.00 91.06 102 VAL A O 1
ATOM 798 N N . HIS A 1 103 ? 4.484 -5.087 -0.872 1.00 88.06 103 HIS A N 1
ATOM 799 C CA . HIS A 1 103 ? 4.916 -5.917 0.244 1.00 88.06 103 HIS A CA 1
ATOM 800 C C . HIS A 1 103 ? 3.772 -6.804 0.757 1.00 88.06 103 HIS A C 1
ATOM 802 O O . HIS A 1 103 ? 2.592 -6.554 0.511 1.00 88.06 103 HIS A O 1
ATOM 808 N N . ASP A 1 104 ? 4.104 -7.890 1.462 1.00 85.50 104 ASP A N 1
ATOM 809 C CA . ASP A 1 104 ? 3.090 -8.846 1.947 1.00 85.50 104 ASP A CA 1
ATOM 810 C C . ASP A 1 104 ? 2.152 -8.263 3.027 1.00 85.50 104 ASP A C 1
ATOM 812 O O . ASP A 1 104 ? 1.108 -8.851 3.318 1.00 85.50 104 ASP A O 1
ATOM 816 N N . ASP A 1 105 ? 2.520 -7.137 3.640 1.00 81.81 105 ASP A N 1
ATOM 817 C CA . ASP A 1 105 ? 1.698 -6.373 4.584 1.00 81.81 105 ASP A CA 1
ATOM 818 C C . ASP A 1 105 ? 0.782 -5.340 3.907 1.00 81.81 105 ASP A C 1
ATOM 820 O O . ASP A 1 105 ? -0.066 -4.757 4.586 1.00 81.81 105 ASP A O 1
ATOM 824 N N . GLY A 1 106 ? 0.885 -5.192 2.582 1.00 79.44 106 GLY A N 1
ATOM 825 C CA . GLY A 1 106 ? 0.094 -4.265 1.780 1.00 79.44 106 GLY A CA 1
ATOM 826 C C . GLY A 1 106 ? 0.725 -2.885 1.598 1.00 79.44 106 GLY A C 1
ATOM 827 O O . GLY A 1 106 ? 0.088 -2.044 0.971 1.00 79.44 106 GLY A O 1
ATOM 828 N N . ASP A 1 107 ? 1.939 -2.655 2.110 1.00 84.31 107 ASP A N 1
ATOM 829 C CA . ASP A 1 107 ? 2.699 -1.433 1.827 1.00 84.31 107 ASP A CA 1
ATOM 830 C C . ASP A 1 107 ? 3.290 -1.479 0.402 1.00 84.31 107 ASP A C 1
ATOM 832 O O . ASP A 1 107 ? 3.565 -2.554 -0.142 1.00 84.31 107 ASP A O 1
ATOM 836 N N . GLU A 1 108 ? 3.507 -0.315 -0.213 1.00 87.81 108 GLU A N 1
ATOM 837 C CA . GLU A 1 108 ? 3.988 -0.182 -1.596 1.00 87.81 108 GLU A CA 1
ATOM 838 C C . GLU A 1 108 ? 5.259 0.695 -1.665 1.00 87.81 108 GLU A C 1
ATOM 840 O O . GLU A 1 108 ? 5.373 1.677 -0.924 1.00 87.81 108 GLU A O 1
ATOM 845 N N . GLU A 1 109 ? 6.218 0.337 -2.534 1.00 83.38 109 GLU A N 1
ATOM 846 C CA . GLU A 1 109 ? 7.492 1.054 -2.787 1.00 83.38 109 GLU A CA 1
ATOM 847 C C . GLU A 1 109 ? 7.787 1.221 -4.284 1.00 83.38 109 GLU A C 1
ATOM 849 O O . GLU A 1 109 ? 7.593 0.243 -5.048 1.00 83.38 109 GLU A O 1
#

=== Feature glossary ===
Key to the feature types in this record:

— What the protein is —

Primary structure: the covalent order of the twenty standard amino acids along the backbone. Two proteins with the same sequence will (almost always) fold to the same structure; two with 30% identity often share a fold but not the details.

Database cross-references. InterPro integrates a dozen domain/family signature databases into unified entries with residue-range hits. GO terms attach function/process/location labels with evidence codes. CATH codes position the fold in a four-level structural taxonomy. Organism is the NCBI-taxonomy species name.

— Where its atoms are —

The mmCIF block holds the 3D Cartesian coordinates of each backbone atom (N, Cα, C, O) in ångströms. mmCIF is the PDB's canonical archive format — a tagged-loop text representation of the atomic model.

Six rendered views show the 3D structure from the faces of a cube — i.e. along ±x, ±y, ±z. Rendering representation is drawn randomly per protein from cartoon (secondary-structure ribbons), sticks (backbone bonds), or molecular surface; coloring is either N→C rainbow (blue at the N-terminus through red at the C-terminus) or one color per chain.

— Local backbone conformation —

DSSP 8-state secondary structure assigns each residue one of H (α-helix), G (3₁₀-helix), I (π-helix), E (extended β-strand), B (isolated β-bridge), T (hydrogen-bonded turn), S (bend), or '-' (coil). The assignment is computed from backbone hydrogen-bond geometry via the Kabsch–Sander algorithm.

P-SEA three-state annotation labels each residue as helix, strand, or coil based purely on the geometry of the Cα trace. It serves as a fallback when the full backbone (and thus DSSP) is unavailable.

The φ/ψ torsion pair specifies the backbone conformation at each residue. φ rotates about the N–Cα bond, ψ about the Cα–C bond. Steric clashes forbid most of the (φ, ψ) plane — the allowed regions (α-helix basin, β-sheet basin, left-handed helix) are the Ramachandran-allowed regions.

— Global shape and packing —

The geometric summary reports three shape descriptors. Rg (radius of gyration) measures how spread out the Cα atoms are about their centre of mass; compact globular proteins have small Rg, elongated or unfolded ones large. Cα contacts (<8 Å, |i−j|>4) count long-range residue pairs in spatial proximity — high for tightly packed folds, near zero for rods or random coil. The bounding-box extents give the protein's footprint along x, y, z in Å.

Accessible surface area quantifies burial. A residue with SASA near zero is packed into the hydrophobic core; one with SASA >100 Å² sits on the surface. Computed here via the Shrake–Rupley numerical algorithm with a 1.4 Å probe.

Plot images: a contact map (which residues are close in 3D, as an N×N binary image), a Ramachandran scatter (backbone torsion angles, revealing secondary-structure composition at a glance), and — for AlphaFold structures — a PAE heatmap (pairwise prediction confidence).

— Structural neighborhood —

The Foldseek 3Di string encodes local tertiary geometry as a 20-letter alphabet — one character per residue — derived from the relative positions of nearby Cα atoms. Unlike the amino-acid sequence, 3Di is a direct function of the 3D structure, so two proteins with the same fold have similar 3Di strings even at low sequence identity.

Nearest PDB neighbors are the top structural matches found by Foldseek when searching this structure against the entire Protein Data Bank. Each hit reports a TM-score (0 to 1; >0.5 almost always implies the same fold) and an E-value. These are *structural* homologs — they may share no detectable sequence similarity.

— Confidence and disorder —

For AlphaFold models, the B-factor field carries pLDDT — the model's own estimate of local accuracy on a 0–100 scale. Regions with pLDDT<50 should be treated as essentially unmodeled; they often correspond to intrinsically disordered segments.

B-factor (Debye–Waller factor) reflects atomic displacement in the crystal lattice. It is an experimental observable (units Å²), not a prediction; low values mean the atom is pinned down, high values mean it moves or is heterogeneous across the crystal.

Predicted aligned error is AlphaFold's pairwise confidence. Unlike pLDDT (per-residue), PAE is per-residue-pair and captures whether two parts of the structure are correctly placed relative to each other. Units are ångströms of expected positional error.